Protein AF-S1NUC0-F1 (afdb_monomer_lite)

Sequence (66 aa):
MLETLVGLVLVILGGYEFYAVLKAFKYTKKHGNKNTSPFLPLGLYSGTVFGLTLVGFGVSLIFHLI

Secondary structure (DSSP, 8-state):
-HHHHHHHHHHHHHHHHHHHHHHHHHHHHHH--TTS-TTHHHHHHHHHHHHHHHHHHHHHHHTT--

Radius of gyration: 14.94 Å; chains: 1; bounding box: 36×14×41 Å

Structure (mmCIF, N/CA/C/O backbone):
data_AF-S1NUC0-F1
#
_entry.id   AF-S1NUC0-F1
#
loop_
_atom_site.group_PDB
_atom_site.id
_atom_site.type_symbol
_atom_site.label_atom_id
_atom_site.label_alt_id
_atom_site.label_comp_id
_atom_site.label_asym_id
_atom_site.label_entity_id
_atom_site.label_seq_id
_atom_site.pdbx_PDB_ins_code
_atom_site.Cartn_x
_atom_site.Cartn_y
_atom_site.Cartn_z
_atom_site.occupancy
_atom_site.B_iso_or_equiv
_atom_site.auth_seq_id
_atom_site.auth_comp_id
_atom_site.auth_asym_id
_atom_site.auth_atom_id
_atom_site.pdbx_PDB_model_num
ATOM 1 N N . MET A 1 1 ? -18.614 -6.214 16.653 1.00 81.06 1 MET A N 1
ATOM 2 C CA . MET A 1 1 ? -17.806 -7.461 16.778 1.00 81.06 1 MET A CA 1
ATOM 3 C C . MET A 1 1 ? -17.410 -7.987 15.403 1.00 81.06 1 MET A C 1
ATOM 5 O O . MET A 1 1 ? -16.227 -7.981 15.094 1.00 81.06 1 MET A O 1
ATOM 9 N N . LEU A 1 2 ? -18.368 -8.405 14.561 1.00 92.62 2 LEU A N 1
ATOM 10 C CA . LEU A 1 2 ? -18.074 -8.873 13.199 1.00 92.62 2 LEU A CA 1
ATOM 11 C C . LEU A 1 2 ? -17.560 -7.740 12.295 1.00 92.62 2 LEU A C 1
ATOM 13 O O . LEU A 1 2 ? -16.564 -7.930 11.606 1.00 92.62 2 LEU A O 1
ATOM 17 N N . GLU A 1 3 ? -18.170 -6.551 12.353 1.00 92.69 3 GLU A N 1
ATOM 18 C CA . GLU A 1 3 ? -17.733 -5.388 11.558 1.00 92.69 3 GLU A CA 1
ATOM 19 C C . GLU A 1 3 ? -16.288 -5.000 11.872 1.00 92.69 3 GLU A C 1
ATOM 21 O O . GLU A 1 3 ? -15.492 -4.792 10.966 1.00 92.69 3 GLU A O 1
ATOM 26 N N . THR A 1 4 ? -15.916 -5.000 13.153 1.00 95.44 4 THR A N 1
ATOM 27 C CA . THR A 1 4 ? -14.553 -4.711 13.609 1.00 95.44 4 THR A CA 1
ATOM 28 C C . THR A 1 4 ? -13.539 -5.714 13.048 1.00 95.44 4 THR A C 1
ATOM 30 O O . THR A 1 4 ? -12.449 -5.325 12.632 1.00 95.44 4 THR A O 1
ATOM 33 N N . LEU A 1 5 ? -13.899 -7.003 12.996 1.00 97.25 5 LEU A N 1
ATOM 34 C CA . LEU A 1 5 ? -13.049 -8.049 12.422 1.00 97.25 5 LEU A CA 1
ATOM 35 C C . LEU A 1 5 ? -12.891 -7.871 10.906 1.00 97.25 5 LEU A C 1
ATOM 37 O O . LEU A 1 5 ? -11.775 -7.936 10.393 1.00 97.25 5 LEU A O 1
ATOM 41 N N . VAL A 1 6 ? -13.994 -7.607 10.199 1.00 97.44 6 VAL A N 1
ATOM 42 C CA . VAL A 1 6 ? -13.976 -7.308 8.759 1.00 97.44 6 VAL A CA 1
ATOM 43 C C . VAL A 1 6 ? -13.132 -6.064 8.491 1.00 97.44 6 VAL A C 1
ATOM 45 O O . VAL A 1 6 ? -12.280 -6.079 7.605 1.00 97.44 6 VAL A O 1
ATOM 48 N N . GLY A 1 7 ? -13.296 -5.018 9.297 1.00 98.00 7 GLY A N 1
ATOM 49 C CA . GLY A 1 7 ? -12.533 -3.785 9.176 1.00 98.00 7 GLY A CA 1
ATOM 50 C C . GLY A 1 7 ? -11.031 -4.001 9.358 1.00 98.00 7 GLY A C 1
ATOM 51 O O . GLY A 1 7 ? -10.242 -3.503 8.556 1.00 98.00 7 GLY A O 1
ATOM 52 N N . LEU A 1 8 ? -10.625 -4.824 10.331 1.00 98.12 8 LEU A N 1
ATOM 53 C CA . LEU A 1 8 ? -9.222 -5.200 10.525 1.00 98.12 8 LEU A CA 1
ATOM 54 C C . LEU A 1 8 ? -8.641 -5.899 9.285 1.00 98.12 8 LEU A C 1
ATOM 56 O O . LEU A 1 8 ? -7.543 -5.560 8.841 1.00 98.12 8 LEU A O 1
ATOM 60 N N . VAL A 1 9 ? -9.387 -6.841 8.699 1.00 98.19 9 VAL A N 1
ATOM 61 C CA . VAL A 1 9 ? -8.974 -7.540 7.472 1.00 98.19 9 VAL A CA 1
ATOM 62 C C . VAL A 1 9 ? -8.820 -6.558 6.309 1.00 98.19 9 VAL A C 1
ATOM 64 O O . VAL A 1 9 ? -7.814 -6.613 5.603 1.00 98.19 9 VAL A O 1
ATOM 67 N N . LEU A 1 10 ? -9.759 -5.624 6.133 1.00 98.19 10 LEU A N 1
ATOM 68 C CA . LEU A 1 10 ? -9.678 -4.611 5.076 1.00 98.19 10 LEU A CA 1
ATOM 69 C C . LEU A 1 10 ? -8.466 -3.687 5.244 1.00 98.19 10 LEU A C 1
ATOM 71 O O . LEU A 1 10 ? -7.789 -3.399 4.258 1.00 98.19 10 LEU A O 1
ATOM 75 N N . VAL A 1 11 ? -8.134 -3.275 6.472 1.00 98.38 11 VAL A N 1
ATOM 76 C CA . VAL A 1 11 ? -6.929 -2.468 6.736 1.00 98.38 11 VAL A CA 1
ATOM 77 C C . VAL A 1 11 ? -5.657 -3.243 6.383 1.00 98.38 11 VAL A C 1
ATOM 79 O O . VAL A 1 11 ? -4.763 -2.688 5.742 1.00 98.38 11 VAL A O 1
ATOM 82 N N . ILE A 1 12 ? -5.577 -4.529 6.746 1.00 98.44 12 ILE A N 1
ATOM 83 C CA . ILE A 1 12 ? -4.431 -5.388 6.402 1.00 98.44 12 ILE A CA 1
ATOM 84 C C . ILE A 1 12 ? -4.296 -5.526 4.880 1.00 98.44 12 ILE A C 1
ATOM 86 O O . ILE A 1 12 ? -3.199 -5.358 4.343 1.00 98.44 12 ILE A O 1
ATOM 90 N N . LEU A 1 13 ? -5.402 -5.787 4.177 1.00 98.31 13 LEU A N 1
ATOM 91 C CA . LEU A 1 13 ? -5.417 -5.901 2.716 1.00 98.31 13 LEU A CA 1
ATOM 92 C C . LEU A 1 13 ? -5.040 -4.580 2.036 1.00 98.31 13 LEU A C 1
ATOM 94 O O . LEU A 1 13 ? -4.225 -4.579 1.117 1.00 98.31 13 LEU A O 1
ATOM 98 N N . GLY A 1 14 ? -5.555 -3.450 2.519 1.00 98.19 14 GLY A N 1
ATOM 99 C CA . GLY A 1 14 ? -5.181 -2.134 2.009 1.00 98.19 14 GLY A CA 1
ATOM 100 C C . GLY A 1 14 ? -3.694 -1.831 2.218 1.00 98.19 14 GLY A C 1
ATOM 101 O O . GLY A 1 14 ? -3.017 -1.368 1.301 1.00 98.19 14 GLY A O 1
ATOM 102 N N . GLY A 1 15 ? -3.142 -2.182 3.385 1.00 98.06 15 GLY A N 1
ATOM 103 C CA . GLY A 1 15 ? -1.701 -2.115 3.648 1.00 98.06 15 GLY A CA 1
ATOM 104 C C . GLY A 1 15 ? -0.874 -2.975 2.683 1.00 98.06 15 GLY A C 1
ATOM 105 O O . GLY A 1 15 ? 0.171 -2.536 2.192 1.00 98.06 15 GLY A O 1
ATOM 106 N N . TYR A 1 16 ? -1.358 -4.178 2.367 1.00 98.06 16 TYR A N 1
ATOM 107 C CA . TYR A 1 16 ? -0.733 -5.055 1.379 1.00 98.06 16 TYR A CA 1
ATOM 108 C C . TYR A 1 16 ? -0.768 -4.462 -0.036 1.00 98.06 16 TYR A C 1
ATOM 110 O O . TYR A 1 16 ? 0.254 -4.502 -0.722 1.00 98.06 16 TYR A O 1
ATOM 118 N N . GLU A 1 17 ? -1.882 -3.860 -0.459 1.00 97.62 17 GLU A N 1
ATOM 119 C CA . GLU A 1 17 ? -1.989 -3.190 -1.764 1.00 97.62 17 GLU A CA 1
ATOM 120 C C . GLU A 1 17 ? -0.928 -2.092 -1.920 1.00 97.62 17 GLU A C 1
ATOM 122 O O . GLU A 1 17 ? -0.202 -2.060 -2.917 1.00 97.62 17 GLU A O 1
ATOM 127 N N . PHE A 1 18 ? -0.724 -1.253 -0.897 1.00 97.62 18 PHE A N 1
ATOM 128 C CA . PHE A 1 18 ? 0.346 -0.249 -0.927 1.00 97.62 18 PHE A CA 1
ATOM 129 C C . PHE A 1 18 ? 1.738 -0.878 -1.051 1.00 97.62 18 PHE A C 1
ATOM 131 O O . PHE A 1 18 ? 2.574 -0.403 -1.828 1.00 97.62 18 PHE A O 1
ATOM 138 N N . TYR A 1 19 ? 2.000 -1.967 -0.324 1.00 98.00 19 TYR A N 1
ATOM 139 C CA . TYR A 1 19 ? 3.248 -2.716 -0.466 1.00 98.00 19 TYR A CA 1
ATOM 140 C C . TYR A 1 19 ? 3.421 -3.275 -1.888 1.00 98.00 19 TYR A C 1
ATOM 142 O O . TYR A 1 19 ? 4.509 -3.153 -2.463 1.00 98.00 19 TYR A O 1
ATOM 150 N N . ALA A 1 20 ? 2.369 -3.849 -2.475 1.00 97.75 20 ALA A N 1
ATOM 151 C CA . ALA A 1 20 ? 2.386 -4.421 -3.817 1.00 97.75 20 ALA A CA 1
ATOM 152 C C . ALA A 1 20 ? 2.664 -3.353 -4.885 1.00 97.75 20 ALA A C 1
ATOM 154 O O . ALA A 1 20 ? 3.559 -3.541 -5.716 1.00 97.75 20 ALA A O 1
ATOM 155 N N . VAL A 1 21 ? 1.995 -2.198 -4.805 1.00 97.81 21 VAL A N 1
ATOM 156 C CA . VAL A 1 21 ? 2.238 -1.039 -5.681 1.00 97.81 21 VAL A CA 1
ATOM 157 C C . VAL A 1 21 ? 3.689 -0.569 -5.565 1.00 97.81 21 VAL A C 1
ATOM 159 O O . VAL A 1 21 ? 4.381 -0.422 -6.576 1.00 97.81 21 VAL A O 1
ATOM 162 N N . LEU A 1 22 ? 4.200 -0.387 -4.344 1.00 97.31 22 LEU A N 1
ATOM 163 C CA . LEU A 1 22 ? 5.583 0.048 -4.123 1.00 97.31 22 LEU A CA 1
ATOM 164 C C . LEU A 1 22 ? 6.600 -0.967 -4.654 1.00 97.31 22 LEU A C 1
ATOM 166 O O . LEU A 1 22 ? 7.624 -0.580 -5.229 1.00 97.31 22 LEU A O 1
ATOM 170 N N . LYS A 1 23 ? 6.333 -2.262 -4.474 1.00 97.25 23 LYS A N 1
ATOM 171 C CA . LYS A 1 23 ? 7.168 -3.344 -4.999 1.00 97.25 23 LYS A CA 1
ATOM 172 C C . LYS A 1 23 ? 7.173 -3.336 -6.527 1.00 97.25 23 LYS A C 1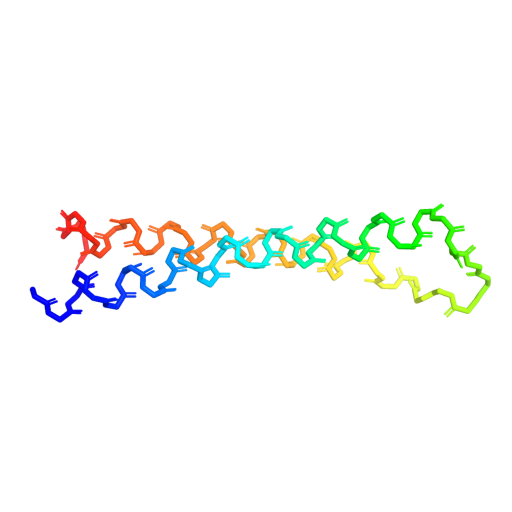
ATOM 174 O O . LYS A 1 23 ? 8.256 -3.363 -7.112 1.00 97.25 23 LYS A O 1
ATOM 179 N N . ALA A 1 24 ? 6.007 -3.237 -7.164 1.00 96.50 24 ALA A N 1
ATOM 180 C CA . ALA A 1 24 ? 5.870 -3.184 -8.620 1.00 96.50 24 ALA A CA 1
ATOM 181 C C . ALA A 1 24 ? 6.556 -1.945 -9.216 1.00 96.50 24 ALA A C 1
ATOM 183 O O . ALA A 1 24 ? 7.292 -2.051 -10.203 1.00 96.50 24 ALA A O 1
ATOM 184 N N . PHE A 1 25 ? 6.406 -0.785 -8.573 1.00 96.38 25 PHE A N 1
ATOM 185 C CA . PHE A 1 25 ? 7.082 0.445 -8.975 1.00 96.38 25 PHE A CA 1
ATOM 186 C C . PHE A 1 25 ? 8.606 0.323 -8.866 1.00 96.38 25 PHE A C 1
ATOM 188 O O . PHE A 1 25 ? 9.318 0.587 -9.834 1.00 96.38 25 PHE A O 1
ATOM 195 N N . LYS A 1 26 ? 9.131 -0.129 -7.717 1.00 96.94 26 LYS A N 1
ATOM 196 C CA . LYS A 1 26 ? 10.582 -0.314 -7.519 1.00 96.94 26 LYS A CA 1
ATOM 197 C C . LYS A 1 26 ? 11.166 -1.344 -8.483 1.00 96.94 26 LYS A C 1
ATOM 199 O O . LYS A 1 26 ? 12.268 -1.136 -8.992 1.00 96.94 26 LYS A O 1
ATOM 204 N N . TYR A 1 27 ? 10.446 -2.438 -8.726 1.00 96.00 27 TYR A N 1
ATOM 205 C CA . TYR A 1 27 ? 10.862 -3.478 -9.660 1.00 96.00 27 TYR A CA 1
ATOM 206 C C . TYR A 1 27 ? 10.969 -2.922 -11.079 1.00 96.00 27 TYR A C 1
ATOM 208 O O . TYR A 1 27 ? 12.029 -3.031 -11.697 1.00 96.00 27 TYR A O 1
ATOM 216 N N . THR A 1 28 ? 9.920 -2.248 -11.550 1.00 95.31 28 THR A N 1
ATOM 217 C CA . THR A 1 28 ? 9.888 -1.677 -12.901 1.00 95.31 28 THR A CA 1
ATOM 218 C C . THR A 1 28 ? 10.876 -0.528 -13.052 1.00 95.31 28 THR A C 1
ATOM 220 O O . THR A 1 28 ? 11.538 -0.417 -14.074 1.00 95.31 28 THR A O 1
ATOM 223 N N . LYS A 1 29 ? 11.081 0.292 -12.018 1.00 93.69 29 LYS A N 1
ATOM 224 C CA . LYS A 1 29 ? 12.100 1.348 -12.050 1.00 93.69 29 LYS A CA 1
ATOM 225 C C . LYS A 1 29 ? 13.510 0.795 -12.305 1.00 93.69 29 LYS A C 1
ATOM 227 O O . LYS A 1 29 ? 14.323 1.483 -12.909 1.00 93.69 29 LYS A O 1
ATOM 232 N N . LYS A 1 30 ? 13.808 -0.421 -11.831 1.00 95.25 30 LYS A N 1
ATOM 233 C CA . LYS A 1 30 ? 15.121 -1.067 -12.001 1.00 95.25 30 LYS A CA 1
ATOM 234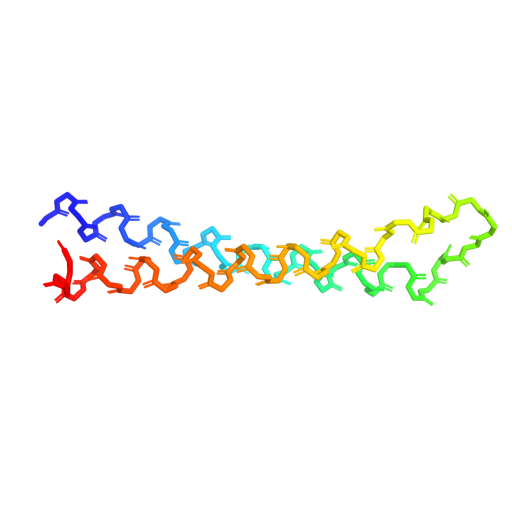 C C . LYS A 1 30 ? 15.226 -1.951 -13.249 1.00 95.25 30 LYS A C 1
ATOM 236 O O . LYS A 1 30 ? 16.309 -2.046 -13.807 1.00 95.25 30 LYS A O 1
ATOM 241 N N . HIS A 1 31 ? 14.137 -2.600 -13.661 1.00 94.81 31 HIS A N 1
ATOM 242 C CA . HIS A 1 31 ? 14.146 -3.630 -14.715 1.00 94.81 31 HIS A CA 1
ATOM 243 C C . HIS A 1 31 ? 13.260 -3.287 -15.920 1.00 94.81 31 HIS A C 1
ATOM 245 O O . HIS A 1 31 ? 13.093 -4.107 -16.823 1.00 94.81 31 HIS A O 1
ATOM 251 N N . GLY A 1 32 ? 12.666 -2.094 -15.926 1.00 90.75 32 GLY A N 1
ATOM 252 C CA . GLY A 1 32 ? 11.778 -1.625 -16.978 1.00 90.75 32 GLY A CA 1
ATOM 253 C C . GLY A 1 32 ? 12.490 -1.572 -18.323 1.00 90.75 32 GLY A C 1
ATOM 254 O O . GLY A 1 32 ? 13.624 -1.111 -18.435 1.00 90.75 32 GLY A O 1
ATOM 255 N N . ASN A 1 33 ? 11.817 -2.070 -19.351 1.00 93.69 33 ASN A N 1
ATOM 256 C CA . ASN A 1 33 ? 12.328 -2.139 -20.714 1.00 93.69 33 ASN A CA 1
ATOM 257 C C . ASN A 1 33 ? 11.170 -2.036 -21.722 1.00 93.69 33 ASN A C 1
ATOM 259 O O . ASN A 1 33 ? 10.026 -1.797 -21.341 1.00 93.69 33 ASN A O 1
ATOM 263 N N . LYS A 1 34 ? 11.454 -2.251 -23.011 1.00 90.62 34 LYS A N 1
ATOM 264 C CA . LYS A 1 34 ? 10.471 -2.160 -24.109 1.00 90.62 34 LYS A CA 1
ATOM 265 C C . LYS A 1 34 ? 9.270 -3.113 -23.975 1.00 90.62 34 LYS A C 1
ATOM 267 O O . LYS A 1 34 ? 8.244 -2.863 -24.590 1.00 90.62 34 LYS A O 1
ATOM 272 N N . ASN A 1 35 ? 9.391 -4.171 -23.172 1.00 91.94 35 ASN A N 1
ATOM 273 C CA . ASN A 1 35 ? 8.322 -5.140 -22.908 1.00 91.94 35 ASN A CA 1
ATOM 274 C C . ASN A 1 35 ? 7.480 -4.770 -21.675 1.00 91.94 35 ASN A C 1
ATOM 276 O O . ASN A 1 35 ? 6.515 -5.460 -21.355 1.00 91.94 35 ASN A O 1
ATOM 280 N N . THR A 1 36 ? 7.846 -3.714 -20.941 1.00 92.50 36 THR A N 1
ATOM 281 C CA . THR A 1 36 ? 7.044 -3.231 -19.812 1.00 92.50 36 THR A CA 1
ATOM 282 C C . THR A 1 36 ? 5.728 -2.671 -20.331 1.00 92.50 36 THR A C 1
ATOM 284 O O . THR A 1 36 ? 5.721 -1.826 -21.223 1.00 92.50 36 THR A O 1
ATOM 287 N N . SER A 1 37 ? 4.615 -3.130 -19.755 1.00 92.06 37 SER A N 1
ATOM 288 C CA . SER A 1 37 ? 3.288 -2.691 -20.178 1.00 92.06 37 SER A CA 1
ATOM 289 C C . SER A 1 37 ? 3.145 -1.167 -20.057 1.00 92.06 37 SER A C 1
ATOM 291 O O . SER A 1 37 ? 3.388 -0.622 -18.974 1.00 92.06 37 SER A O 1
ATOM 293 N N . PRO A 1 38 ? 2.682 -0.470 -21.112 1.00 92.69 38 PRO A N 1
ATOM 294 C CA . PRO A 1 38 ? 2.405 0.964 -21.046 1.00 92.69 38 PRO A CA 1
ATOM 295 C C . PRO A 1 38 ? 1.247 1.290 -20.091 1.00 92.69 38 PRO A C 1
ATOM 297 O O . PRO A 1 38 ? 1.122 2.426 -19.647 1.00 92.69 38 PRO A O 1
ATOM 300 N N . PHE A 1 39 ? 0.428 0.296 -19.724 1.00 95.50 39 PHE A N 1
ATOM 301 C CA . PHE A 1 39 ? -0.660 0.436 -18.754 1.00 95.50 39 PHE A CA 1
ATOM 302 C C . PHE A 1 39 ? -0.202 0.302 -17.296 1.00 95.50 39 PHE A C 1
ATOM 304 O O . PHE A 1 39 ? -1.015 0.456 -16.385 1.00 95.50 39 PHE A O 1
ATOM 311 N N . LEU A 1 40 ? 1.084 0.042 -17.035 1.00 95.31 40 LEU A N 1
ATOM 312 C CA . LEU A 1 40 ? 1.592 -0.083 -15.669 1.00 95.31 40 LEU A CA 1
ATOM 313 C C . LEU A 1 40 ? 1.298 1.152 -14.792 1.00 95.31 40 LEU A C 1
ATOM 315 O O . LEU A 1 40 ? 0.857 0.950 -13.663 1.00 95.31 40 LEU A O 1
ATOM 319 N N . PRO A 1 41 ? 1.474 2.411 -15.251 1.00 94.81 41 PRO A N 1
ATOM 320 C CA . PRO A 1 41 ? 1.151 3.580 -14.431 1.00 94.81 41 PRO A CA 1
ATOM 321 C C . PRO A 1 41 ? -0.321 3.622 -14.009 1.00 94.81 41 PRO A C 1
ATOM 323 O O . PRO A 1 41 ? -0.615 3.970 -12.868 1.00 94.81 41 PRO A O 1
ATOM 326 N N . LEU A 1 42 ? -1.233 3.207 -14.896 1.00 95.94 42 LEU A N 1
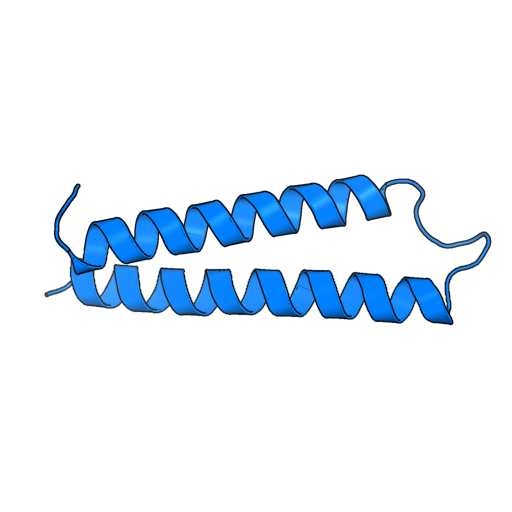ATOM 327 C CA . LEU A 1 42 ? -2.657 3.096 -14.577 1.00 95.94 42 LEU A CA 1
ATOM 328 C C . LEU A 1 42 ? -2.906 2.008 -13.531 1.00 95.94 42 LEU A C 1
ATOM 330 O O . LEU A 1 42 ? -3.648 2.256 -12.589 1.00 95.94 42 LEU A O 1
ATOM 334 N N . GLY A 1 43 ? -2.231 0.859 -13.640 1.00 95.94 43 GLY A N 1
ATOM 335 C CA . GLY A 1 43 ? -2.296 -0.202 -12.630 1.00 95.94 43 GLY A CA 1
ATOM 336 C C . GLY A 1 43 ? -1.761 0.228 -11.259 1.00 95.94 43 GLY A C 1
ATOM 337 O O . GLY A 1 43 ? -2.349 -0.097 -10.230 1.00 95.94 43 GLY A O 1
ATOM 338 N N . LEU A 1 44 ? -0.672 1.003 -11.225 1.00 97.12 44 LEU A N 1
ATOM 339 C CA . LEU A 1 44 ? -0.124 1.557 -9.981 1.00 97.12 44 LEU A CA 1
ATOM 340 C C . LEU A 1 44 ? -1.081 2.581 -9.35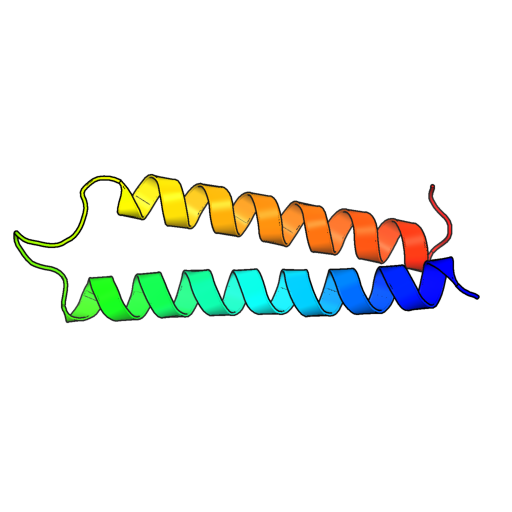5 1.00 97.12 44 LEU A C 1
ATOM 342 O O . LEU A 1 44 ? -1.288 2.565 -8.140 1.00 97.12 44 LEU A O 1
ATOM 346 N N . TYR A 1 45 ? -1.685 3.448 -10.173 1.00 96.69 45 TYR A N 1
ATOM 347 C CA . TYR A 1 45 ? -2.686 4.412 -9.719 1.00 96.69 45 TYR A CA 1
ATOM 348 C C . TYR A 1 45 ? -3.926 3.703 -9.166 1.00 96.69 45 TYR A C 1
ATOM 350 O O . TYR A 1 45 ? -4.312 3.960 -8.026 1.00 96.69 45 TYR A O 1
ATOM 358 N N . SER A 1 46 ? -4.503 2.760 -9.917 1.00 96.88 46 SER A N 1
ATOM 359 C CA . SER A 1 46 ? -5.691 2.023 -9.481 1.00 96.88 46 SER A CA 1
ATOM 360 C C . SER A 1 46 ? -5.429 1.202 -8.221 1.00 96.88 46 SER A C 1
ATOM 362 O O . SER A 1 46 ? -6.263 1.220 -7.323 1.00 96.88 46 SER A O 1
ATOM 364 N N . GLY A 1 47 ? -4.266 0.548 -8.108 1.00 97.00 47 GLY A N 1
ATOM 365 C CA . GLY A 1 47 ? -3.877 -0.178 -6.892 1.00 97.00 47 GLY A CA 1
ATOM 366 C C . GLY A 1 47 ? -3.735 0.744 -5.677 1.00 97.00 47 GLY A C 1
ATOM 367 O O . GLY A 1 47 ? -4.185 0.416 -4.585 1.00 97.00 47 GLY A O 1
ATOM 368 N N . THR A 1 48 ? -3.193 1.952 -5.869 1.00 97.50 48 THR A N 1
ATOM 369 C CA . THR A 1 48 ? -3.083 2.952 -4.790 1.00 97.50 48 THR A CA 1
ATOM 370 C C . THR A 1 48 ? -4.460 3.429 -4.327 1.00 97.50 48 THR A C 1
ATOM 372 O O . THR A 1 48 ? -4.720 3.490 -3.126 1.00 97.50 48 THR A O 1
ATOM 375 N N . VAL A 1 49 ? -5.348 3.756 -5.272 1.00 98.19 49 VAL A N 1
ATOM 376 C CA . VAL A 1 49 ? -6.728 4.177 -4.981 1.00 98.19 49 VAL A CA 1
ATOM 377 C C . VAL A 1 49 ? -7.478 3.061 -4.260 1.00 98.19 49 VAL A C 1
ATOM 379 O O . VAL A 1 49 ? -8.096 3.311 -3.231 1.00 98.19 49 VAL A O 1
ATOM 382 N N . PHE A 1 50 ? -7.368 1.826 -4.748 1.00 97.81 50 PHE A N 1
ATOM 383 C CA . PHE A 1 50 ? -8.024 0.670 -4.148 1.00 97.81 50 PHE A CA 1
ATOM 384 C C . PHE A 1 50 ? -7.515 0.386 -2.729 1.00 97.81 50 PHE A C 1
ATOM 386 O O . PHE A 1 50 ? -8.323 0.209 -1.818 1.00 97.81 50 PHE A O 1
ATOM 393 N N . GLY A 1 51 ? -6.198 0.440 -2.507 1.00 98.12 51 GLY A N 1
ATOM 394 C CA . GLY A 1 51 ? -5.609 0.339 -1.170 1.00 98.12 51 GLY A CA 1
ATOM 395 C C . GLY A 1 51 ? -6.136 1.412 -0.213 1.00 98.12 51 GLY A C 1
ATOM 396 O O . GLY A 1 51 ? -6.504 1.101 0.920 1.00 98.12 51 GLY A O 1
ATOM 397 N N . LEU A 1 52 ? -6.257 2.662 -0.677 1.00 98.31 52 LEU A N 1
ATOM 398 C CA . LEU A 1 52 ? -6.819 3.758 0.119 1.00 98.31 52 LEU A CA 1
ATOM 399 C C . LEU A 1 52 ? -8.296 3.523 0.452 1.00 98.31 52 LEU A C 1
ATOM 401 O O . LEU A 1 52 ? -8.706 3.737 1.591 1.00 98.31 52 LEU A O 1
ATOM 405 N N . THR A 1 53 ? -9.081 3.050 -0.515 1.00 98.19 53 THR A N 1
ATOM 406 C CA . THR A 1 53 ? -10.483 2.679 -0.308 1.00 98.19 53 THR A CA 1
ATOM 407 C C . THR A 1 53 ? -10.609 1.567 0.733 1.00 98.19 53 THR A C 1
ATOM 409 O O . THR A 1 53 ? -11.381 1.719 1.676 1.00 98.19 53 THR A O 1
ATOM 412 N N . LEU A 1 54 ? -9.821 0.492 0.628 1.00 98.19 54 LEU A N 1
ATOM 413 C CA . LEU A 1 54 ? -9.831 -0.608 1.598 1.00 98.19 54 LEU A CA 1
ATOM 414 C C . LEU A 1 54 ? -9.493 -0.135 3.015 1.00 98.19 54 LEU A C 1
ATOM 416 O O . LEU A 1 54 ? -10.200 -0.486 3.958 1.00 98.19 54 LEU A O 1
ATOM 420 N N . VAL A 1 55 ? -8.457 0.697 3.171 1.00 98.38 55 VAL A N 1
ATOM 421 C CA . VAL A 1 55 ? -8.112 1.268 4.481 1.00 98.38 55 VAL A CA 1
ATOM 422 C C . VAL A 1 55 ? -9.231 2.170 4.995 1.00 98.38 55 VAL A C 1
ATOM 424 O O . VAL A 1 55 ? -9.608 2.046 6.156 1.00 98.38 55 VAL A O 1
ATOM 427 N N . GLY A 1 56 ? -9.791 3.037 4.148 1.00 98.00 56 GLY A N 1
ATOM 428 C CA . GLY A 1 56 ? -10.890 3.931 4.515 1.00 98.00 56 GLY A CA 1
ATOM 429 C C . GLY A 1 56 ? -12.105 3.166 5.038 1.00 98.00 56 GLY A C 1
ATOM 430 O O . GLY A 1 56 ? -12.529 3.398 6.167 1.00 98.00 56 GLY A O 1
ATOM 431 N N . PHE A 1 57 ? -12.605 2.194 4.270 1.00 97.94 57 P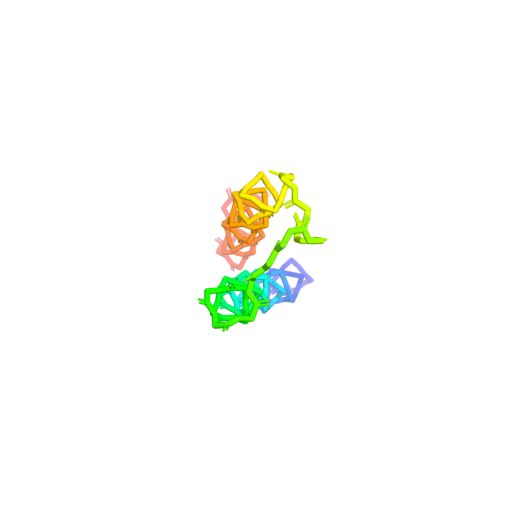HE A N 1
ATOM 432 C CA . PHE A 1 57 ? -13.716 1.335 4.697 1.00 97.94 57 PHE A CA 1
ATOM 433 C C . PHE A 1 57 ? -13.369 0.510 5.938 1.00 97.94 57 PHE A C 1
ATOM 435 O O . PHE A 1 57 ? -14.199 0.369 6.834 1.00 97.94 57 PHE A O 1
ATOM 442 N N . GLY A 1 58 ? -12.145 -0.014 6.018 1.00 98.00 58 GLY A N 1
ATOM 443 C CA . GLY A 1 58 ? -11.702 -0.795 7.165 1.00 98.00 58 GLY A CA 1
ATOM 444 C C . GLY A 1 58 ? -11.701 0.013 8.461 1.00 98.00 58 GLY A C 1
ATOM 445 O O . GLY A 1 58 ? -12.243 -0.436 9.470 1.00 98.00 58 GLY A O 1
ATOM 446 N N . VAL A 1 59 ? -11.169 1.236 8.417 1.00 98.00 59 VAL A N 1
ATOM 447 C CA . VAL A 1 59 ? -11.212 2.190 9.532 1.00 98.00 59 VAL A CA 1
ATOM 448 C C . VAL A 1 59 ? -12.658 2.552 9.872 1.00 98.00 59 VAL A C 1
ATOM 450 O O . VAL A 1 59 ? -13.029 2.498 11.043 1.00 98.00 59 VAL A O 1
ATOM 453 N N . SER A 1 60 ? -13.497 2.851 8.876 1.00 97.81 60 SER A N 1
ATOM 454 C CA . SER A 1 60 ? -14.911 3.162 9.109 1.00 97.81 60 SER A CA 1
ATOM 455 C C . SER A 1 60 ? -15.657 2.040 9.836 1.00 97.81 60 SER A C 1
ATOM 457 O O . SER A 1 60 ? -16.381 2.331 10.784 1.00 97.81 60 SER A O 1
ATOM 459 N N . LEU A 1 61 ? -15.426 0.774 9.474 1.00 97.38 61 LEU A N 1
ATOM 460 C CA . LEU A 1 61 ? -16.034 -0.380 10.150 1.00 97.38 61 LEU A CA 1
ATOM 461 C C . LEU A 1 61 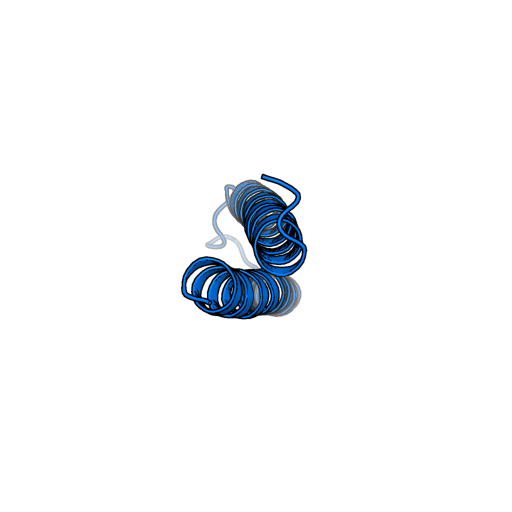? -15.480 -0.623 11.562 1.00 97.38 61 LEU A C 1
ATOM 463 O O . LEU A 1 61 ? -16.223 -1.033 12.450 1.00 97.38 61 LEU A O 1
ATOM 467 N N . ILE A 1 62 ? -14.187 -0.369 11.798 1.00 97.62 62 ILE A N 1
ATOM 468 C CA . ILE A 1 62 ? -13.577 -0.507 13.135 1.00 97.62 62 ILE A CA 1
ATOM 469 C C . ILE A 1 62 ? -14.191 0.491 14.122 1.00 97.62 62 ILE A C 1
ATOM 471 O O . ILE A 1 62 ? -14.444 0.138 15.273 1.00 97.62 62 ILE A O 1
ATOM 475 N N . PHE A 1 63 ? -14.433 1.722 13.670 1.00 97.00 63 PHE A N 1
ATOM 476 C CA . PHE A 1 63 ? -14.994 2.795 14.491 1.00 97.00 63 PHE A CA 1
ATOM 477 C C . PHE A 1 63 ? -16.522 2.906 14.407 1.00 97.00 63 PHE A C 1
ATOM 479 O O . PHE A 1 63 ? -17.079 3.826 15.001 1.00 97.00 63 PHE A O 1
ATOM 486 N N . HIS A 1 64 ? -17.193 1.984 13.705 1.00 93.50 64 HIS A N 1
ATOM 487 C CA . HIS A 1 64 ? -18.648 1.988 13.511 1.00 93.50 64 HIS A CA 1
ATOM 488 C C . HIS A 1 64 ? -19.179 3.330 12.968 1.00 93.50 64 HIS A C 1
ATOM 490 O O . HIS A 1 64 ? -20.190 3.858 13.426 1.00 93.50 64 HIS A O 1
ATOM 496 N N . LEU A 1 65 ? -18.450 3.913 12.012 1.00 92.81 65 LEU A N 1
ATOM 497 C CA . LEU A 1 65 ? -18.809 5.168 11.336 1.00 92.81 65 LEU A CA 1
ATOM 498 C C . LEU A 1 65 ? -19.843 4.961 10.216 1.00 92.81 65 LEU A C 1
ATOM 500 O O . LEU A 1 65 ? -20.451 5.930 9.762 1.00 92.81 65 LEU A O 1
ATOM 504 N N . ILE A 1 66 ? -19.998 3.714 9.770 1.00 87.56 66 ILE A N 1
ATOM 505 C CA . ILE A 1 66 ? -20.967 3.200 8.794 1.00 87.56 66 ILE A CA 1
ATOM 506 C C . ILE A 1 66 ? -21.419 1.818 9.257 1.00 87.56 66 ILE A C 1
ATOM 508 O O . ILE A 1 66 ? -22.574 1.467 8.943 1.00 87.56 66 ILE A O 1
#

pLDDT: mean 96.01, std 3.01, range [81.06, 98.44]

Foldseek 3Di:
DVLLVQLVVLLVVLVVLLVVLVVLVVCCVVVPDPPPDPCNVVVSVVSNVSSVVSNVSSVCSNVVVD

Organism: NCBI:txid1121865